Protein AF-A0A932MJW7-F1 (afdb_monomer_lite)

Structure (mmCIF, N/CA/C/O backbone):
data_AF-A0A932MJW7-F1
#
_entry.id   AF-A0A932MJW7-F1
#
loop_
_atom_site.group_PDB
_atom_site.id
_atom_site.type_symbol
_atom_site.label_atom_id
_atom_site.label_alt_id
_atom_site.label_comp_id
_atom_site.label_asym_id
_atom_site.label_entity_id
_atom_site.label_seq_id
_atom_site.pdbx_PDB_ins_code
_atom_site.Cartn_x
_atom_site.Cartn_y
_atom_site.Cartn_z
_atom_site.occupancy
_atom_site.B_iso_or_equiv
_atom_site.auth_seq_id
_atom_site.auth_comp_id
_atom_site.auth_asym_id
_atom_site.auth_atom_id
_atom_site.pdbx_PDB_model_num
ATOM 1 N N . ALA A 1 1 ? -17.690 -7.596 5.919 1.00 70.19 1 ALA A N 1
ATOM 2 C CA . ALA A 1 1 ? -16.720 -6.510 5.652 1.00 70.19 1 ALA A CA 1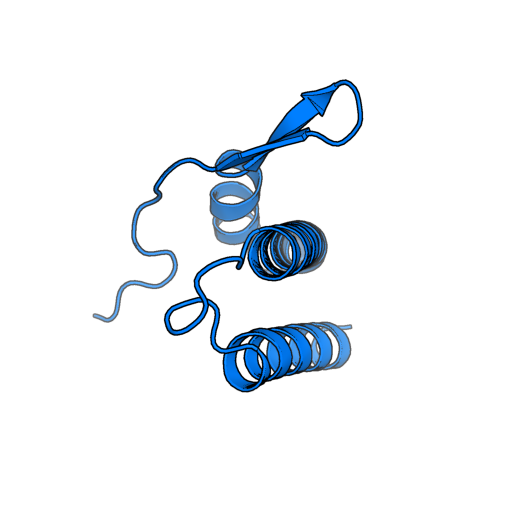
ATOM 3 C C . ALA A 1 1 ? -15.266 -6.994 5.723 1.00 70.19 1 ALA A C 1
ATOM 5 O O . ALA A 1 1 ? -14.588 -6.962 4.704 1.00 70.19 1 ALA A O 1
ATOM 6 N N . LEU A 1 2 ? -14.799 -7.526 6.862 1.00 83.00 2 LEU A N 1
ATOM 7 C CA . LEU A 1 2 ? -13.387 -7.898 7.068 1.00 83.00 2 LEU A CA 1
ATOM 8 C C . LEU A 1 2 ? -12.840 -8.941 6.072 1.00 83.00 2 LEU A C 1
ATOM 10 O O . LEU A 1 2 ? -11.744 -8.782 5.550 1.00 83.00 2 LEU A O 1
ATOM 14 N N . ALA A 1 3 ? -13.627 -9.965 5.726 1.00 89.12 3 ALA A N 1
ATOM 15 C CA . ALA A 1 3 ? -13.230 -10.958 4.720 1.00 89.12 3 ALA A CA 1
ATOM 16 C C . ALA A 1 3 ? -13.051 -10.369 3.304 1.00 89.12 3 ALA A C 1
ATOM 18 O O . ALA A 1 3 ? -12.359 -10.952 2.475 1.00 89.12 3 ALA A O 1
ATOM 19 N N . GLY A 1 4 ? -13.705 -9.244 2.998 1.00 91.12 4 GLY A N 1
ATOM 20 C CA . GLY A 1 4 ? -13.493 -8.513 1.745 1.00 91.12 4 GLY A CA 1
ATOM 21 C C . GLY A 1 4 ? -12.185 -7.725 1.775 1.00 91.12 4 GLY A C 1
ATOM 22 O O . GLY A 1 4 ? -11.410 -7.800 0.829 1.00 91.12 4 GLY A O 1
ATOM 23 N N . LEU A 1 5 ? -11.903 -7.057 2.899 1.00 92.38 5 LEU A N 1
ATOM 24 C CA . LEU A 1 5 ? -10.646 -6.339 3.120 1.00 92.38 5 LEU A CA 1
ATOM 25 C C . LEU A 1 5 ? -9.433 -7.276 3.037 1.00 92.38 5 LEU A C 1
ATOM 27 O O . LEU A 1 5 ? -8.469 -6.968 2.347 1.00 92.38 5 LEU A O 1
ATOM 31 N N . TRP A 1 6 ? -9.506 -8.455 3.661 1.00 92.50 6 TRP A N 1
ATOM 32 C CA . TRP A 1 6 ? -8.441 -9.456 3.558 1.00 92.50 6 TRP A CA 1
ATOM 33 C C . TRP A 1 6 ? -8.224 -9.943 2.129 1.00 92.50 6 TRP A C 1
ATOM 35 O O . TRP A 1 6 ? -7.082 -10.033 1.695 1.00 92.50 6 TRP A O 1
ATOM 45 N N . ARG A 1 7 ? -9.300 -10.185 1.368 1.00 94.50 7 ARG A N 1
ATOM 46 C CA . ARG A 1 7 ? -9.190 -10.533 -0.056 1.00 94.50 7 ARG A CA 1
ATOM 47 C C . ARG A 1 7 ? -8.495 -9.438 -0.864 1.00 94.50 7 ARG A C 1
ATOM 49 O O . ARG A 1 7 ? -7.677 -9.761 -1.718 1.00 94.50 7 ARG A O 1
ATOM 56 N N . LEU A 1 8 ? -8.782 -8.168 -0.576 1.00 94.75 8 LEU A N 1
ATOM 57 C CA . LEU A 1 8 ? -8.134 -7.032 -1.231 1.00 94.75 8 LEU A CA 1
ATOM 58 C C . LEU A 1 8 ? -6.637 -6.955 -0.898 1.00 94.75 8 LEU A C 1
ATOM 60 O O . LEU A 1 8 ? -5.819 -6.786 -1.799 1.00 94.75 8 LEU A O 1
ATOM 64 N N . ILE A 1 9 ? -6.273 -7.146 0.374 1.00 94.69 9 ILE A N 1
ATOM 65 C CA . ILE A 1 9 ? -4.871 -7.196 0.815 1.00 94.69 9 ILE A CA 1
ATOM 66 C C . ILE A 1 9 ? -4.134 -8.351 0.126 1.00 94.69 9 ILE A C 1
ATOM 68 O O . ILE A 1 9 ? -3.060 -8.141 -0.431 1.00 94.69 9 ILE A O 1
ATOM 72 N N . SER A 1 10 ? -4.724 -9.550 0.100 1.00 96.38 10 SER A N 1
ATOM 73 C CA . SER A 1 10 ? -4.140 -10.710 -0.585 1.00 96.38 10 SER A CA 1
ATOM 74 C C . SER A 1 10 ? -3.982 -10.486 -2.091 1.00 96.38 10 SER A C 1
ATOM 76 O O . SER A 1 10 ? -2.989 -10.918 -2.671 1.00 96.38 10 SER A O 1
ATOM 78 N N . ALA A 1 11 ? -4.929 -9.797 -2.733 1.00 95.81 11 ALA A N 1
ATOM 79 C CA . ALA A 1 11 ? -4.815 -9.432 -4.142 1.00 95.81 11 ALA A CA 1
ATOM 80 C C . ALA A 1 11 ? -3.667 -8.438 -4.386 1.00 95.81 11 ALA A C 1
ATOM 82 O O . ALA A 1 11 ? -2.925 -8.594 -5.354 1.00 95.81 11 ALA A O 1
ATOM 83 N N . GLY A 1 12 ? -3.485 -7.458 -3.496 1.00 96.44 12 GLY A N 1
ATOM 84 C CA . GLY A 1 12 ? -2.363 -6.520 -3.541 1.00 96.44 12 GLY A CA 1
ATOM 85 C C . GLY A 1 12 ? -1.005 -7.196 -3.375 1.00 96.44 12 GLY A C 1
ATOM 86 O O . GLY A 1 12 ? -0.088 -6.930 -4.149 1.00 96.44 12 GLY A O 1
ATOM 87 N N . ASP A 1 13 ? -0.895 -8.112 -2.412 1.00 96.50 13 ASP A N 1
ATOM 88 C CA . ASP A 1 13 ? 0.316 -8.908 -2.195 1.00 96.50 13 ASP A CA 1
ATOM 89 C C . ASP A 1 13 ? 0.669 -9.735 -3.440 1.00 96.50 13 ASP A C 1
ATOM 91 O O . ASP A 1 13 ? 1.791 -9.666 -3.946 1.00 96.50 13 ASP A O 1
ATOM 95 N N . LYS A 1 14 ? -0.323 -10.428 -4.014 1.00 97.56 14 LYS A N 1
ATOM 96 C CA . LYS A 1 14 ? -0.154 -11.159 -5.273 1.00 97.56 14 LYS A CA 1
ATOM 97 C C . LYS A 1 14 ? 0.286 -10.242 -6.417 1.00 97.56 14 LYS A C 1
ATOM 99 O O . LYS A 1 14 ? 1.212 -10.593 -7.138 1.00 97.56 14 LYS A O 1
ATOM 104 N N . TYR A 1 15 ? -0.338 -9.075 -6.576 1.00 96.69 15 TYR A N 1
ATOM 105 C CA . TYR A 1 15 ? 0.010 -8.115 -7.625 1.00 96.69 15 TYR A CA 1
ATOM 106 C C . TYR A 1 15 ? 1.477 -7.674 -7.542 1.00 96.69 15 TYR A C 1
ATOM 108 O O . TYR A 1 15 ? 2.191 -7.719 -8.544 1.00 96.69 15 TYR A O 1
ATOM 116 N N . VAL A 1 16 ? 1.949 -7.295 -6.350 1.00 96.56 16 VAL A N 1
ATOM 117 C CA . VAL A 1 16 ? 3.345 -6.885 -6.135 1.00 96.56 16 VAL A CA 1
ATOM 118 C C . VAL A 1 16 ? 4.305 -8.051 -6.393 1.00 96.56 16 VAL A C 1
ATOM 120 O O . VAL A 1 16 ? 5.327 -7.861 -7.054 1.00 96.56 16 VAL A O 1
ATOM 123 N N . ASN A 1 17 ? 3.962 -9.258 -5.937 1.00 96.75 17 ASN A N 1
ATOM 124 C CA . ASN A 1 17 ? 4.769 -10.462 -6.149 1.00 96.75 17 ASN A CA 1
ATOM 125 C C . ASN A 1 17 ? 4.853 -10.892 -7.618 1.00 96.75 17 ASN A C 1
ATOM 127 O O . ASN A 1 17 ? 5.922 -11.303 -8.069 1.00 96.75 17 ASN A O 1
ATOM 131 N N . ASP A 1 18 ? 3.760 -10.784 -8.370 1.00 96.56 18 ASP A N 1
ATOM 132 C CA . ASP A 1 18 ? 3.726 -11.133 -9.790 1.00 96.56 18 ASP A CA 1
ATOM 133 C C . ASP A 1 18 ? 4.511 -10.104 -10.625 1.00 96.56 18 ASP A C 1
ATOM 135 O O . ASP A 1 18 ? 5.219 -10.480 -11.559 1.00 96.56 18 ASP A O 1
ATOM 139 N N . ARG A 1 19 ? 4.429 -8.813 -10.269 1.00 96.00 19 ARG A N 1
ATOM 140 C CA . ARG A 1 19 ? 5.115 -7.715 -10.975 1.00 96.00 19 ARG A CA 1
ATOM 141 C C . ARG A 1 19 ? 6.588 -7.552 -10.607 1.00 96.00 19 ARG A C 1
ATOM 143 O O . ARG A 1 19 ? 7.319 -6.953 -11.384 1.00 96.00 19 ARG A O 1
ATOM 150 N N . LYS A 1 20 ? 7.020 -8.051 -9.443 1.00 95.56 20 LYS A N 1
ATOM 151 C CA . LYS A 1 20 ? 8.417 -8.022 -8.965 1.00 95.56 20 LYS A CA 1
ATOM 152 C C . LYS A 1 20 ? 9.098 -6.658 -9.180 1.00 95.56 20 LYS A C 1
ATOM 154 O O . LYS A 1 20 ? 10.154 -6.597 -9.810 1.00 95.56 20 LYS A O 1
ATOM 159 N N . PRO A 1 21 ? 8.559 -5.552 -8.632 1.00 94.50 21 PRO A N 1
ATOM 160 C CA . PRO A 1 21 ? 9.081 -4.203 -8.883 1.00 94.50 21 PRO A CA 1
ATOM 161 C C . PRO A 1 21 ? 10.548 -4.010 -8.463 1.00 94.50 21 PRO A C 1
ATOM 163 O O . PRO A 1 21 ? 11.190 -3.065 -8.902 1.00 94.50 21 PRO A O 1
ATOM 166 N N . TRP A 1 22 ? 11.091 -4.892 -7.618 1.00 94.69 22 TRP A N 1
ATOM 167 C CA . TRP A 1 22 ? 12.506 -4.909 -7.233 1.00 94.69 22 TRP A CA 1
ATOM 168 C C . TRP A 1 22 ? 13.449 -5.487 -8.300 1.00 94.69 22 TRP A C 1
ATOM 170 O O . TRP A 1 22 ? 14.659 -5.317 -8.181 1.00 94.69 22 TRP A O 1
ATOM 180 N N . ALA A 1 23 ? 12.929 -6.204 -9.297 1.00 94.88 23 ALA A N 1
ATOM 181 C CA . ALA A 1 23 ? 13.705 -6.787 -10.392 1.00 94.88 23 ALA A CA 1
ATOM 182 C C . ALA A 1 23 ? 13.605 -5.968 -11.692 1.00 94.88 23 ALA A C 1
ATOM 184 O O . ALA A 1 23 ? 14.465 -6.093 -12.561 1.00 94.88 23 ALA A O 1
ATOM 185 N N . GLU A 1 24 ? 12.574 -5.130 -11.814 1.00 90.12 24 GLU A N 1
ATOM 186 C CA . GLU A 1 24 ? 12.302 -4.313 -12.997 1.00 90.12 24 GLU A CA 1
ATOM 187 C C . GLU A 1 24 ? 13.003 -2.949 -12.941 1.00 90.12 24 GLU A C 1
ATOM 189 O O . GLU A 1 24 ? 13.138 -2.343 -11.876 1.00 90.12 24 GLU A O 1
ATOM 194 N N . LYS A 1 25 ? 13.424 -2.438 -14.109 1.00 86.06 25 LYS A N 1
ATOM 195 C CA . LYS A 1 25 ? 14.019 -1.092 -14.225 1.00 86.06 25 LYS A CA 1
ATOM 196 C C . LYS A 1 25 ? 12.976 0.020 -14.164 1.00 86.06 25 LYS A C 1
ATOM 198 O O . LYS A 1 25 ? 13.245 1.055 -13.563 1.00 86.06 25 LYS A O 1
ATOM 203 N N . ASP A 1 26 ? 11.821 -0.189 -14.792 1.00 91.94 26 ASP A N 1
ATOM 204 C CA . ASP A 1 26 ? 10.677 0.715 -14.690 1.00 91.94 26 ASP A CA 1
ATOM 205 C C . ASP A 1 26 ? 9.589 0.052 -13.850 1.00 91.94 26 ASP A C 1
ATOM 207 O O . ASP A 1 26 ? 8.889 -0.861 -14.284 1.00 91.94 26 ASP A O 1
ATOM 211 N N . ASN A 1 27 ? 9.492 0.492 -12.602 1.00 94.25 27 ASN A N 1
ATOM 212 C CA . ASN A 1 27 ? 8.547 -0.029 -11.623 1.00 94.25 27 ASN A CA 1
ATOM 213 C C . ASN A 1 27 ? 7.541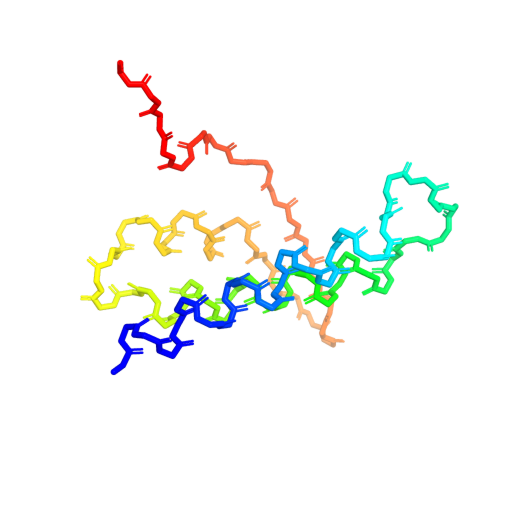 1.034 -11.166 1.00 94.25 27 ASN A C 1
ATOM 215 O O . ASN A 1 27 ? 6.741 0.766 -10.265 1.00 94.25 27 ASN A O 1
ATOM 219 N N . THR A 1 28 ? 7.551 2.213 -11.796 1.00 92.19 28 THR A N 1
ATOM 220 C CA . THR A 1 28 ? 6.796 3.387 -11.345 1.00 92.19 28 THR A CA 1
ATOM 221 C C . THR A 1 28 ? 5.305 3.086 -11.265 1.00 92.19 28 THR A C 1
ATOM 223 O O . THR A 1 28 ? 4.693 3.272 -10.217 1.00 92.19 28 THR A O 1
ATOM 226 N N . GLU A 1 29 ? 4.728 2.536 -12.335 1.00 93.19 29 GLU A N 1
ATOM 227 C CA . GLU A 1 29 ? 3.307 2.172 -12.384 1.00 93.19 29 GLU A CA 1
ATOM 228 C C . GLU A 1 29 ? 2.949 1.134 -11.308 1.00 93.19 29 GLU A C 1
ATOM 230 O O . GLU A 1 29 ? 1.935 1.248 -10.618 1.00 93.19 29 GLU A O 1
ATOM 235 N N . THR A 1 30 ? 3.816 0.136 -11.110 1.00 95.19 30 THR A N 1
ATOM 236 C CA . THR A 1 30 ? 3.590 -0.912 -10.108 1.00 95.19 30 THR A CA 1
ATOM 237 C C . THR A 1 30 ? 3.548 -0.325 -8.701 1.00 95.19 30 THR A C 1
ATOM 239 O O . THR A 1 30 ? 2.652 -0.661 -7.926 1.00 95.19 30 THR A O 1
ATOM 242 N N . LEU A 1 31 ? 4.475 0.580 -8.385 1.00 94.12 31 LEU A N 1
ATOM 243 C CA . LEU A 1 31 ? 4.535 1.257 -7.093 1.00 94.12 31 LEU A CA 1
ATOM 244 C C . LEU A 1 31 ? 3.355 2.217 -6.896 1.00 94.12 31 LEU A C 1
ATOM 246 O O . LEU A 1 31 ? 2.757 2.216 -5.822 1.00 94.12 31 LEU A O 1
ATOM 250 N N . VAL A 1 32 ? 2.969 2.972 -7.927 1.00 94.12 32 VAL A N 1
ATOM 251 C CA . VAL A 1 32 ? 1.791 3.857 -7.910 1.00 94.12 32 VAL A CA 1
ATOM 252 C C . VAL A 1 32 ? 0.520 3.078 -7.599 1.00 94.12 32 VAL A C 1
ATOM 254 O O . VAL A 1 32 ? -0.217 3.437 -6.675 1.00 94.12 32 VAL A O 1
ATOM 257 N N . ASN A 1 33 ? 0.299 1.966 -8.297 1.00 94.81 33 ASN A N 1
ATOM 258 C CA . ASN A 1 33 ? -0.864 1.113 -8.076 1.00 94.81 33 ASN A CA 1
ATOM 259 C C . ASN A 1 33 ? -0.852 0.493 -6.670 1.00 94.81 33 ASN A C 1
ATOM 261 O O . ASN A 1 33 ? -1.878 0.490 -5.989 1.00 94.81 33 ASN A O 1
ATOM 265 N N . ALA A 1 34 ? 0.306 0.013 -6.205 1.00 95.88 34 ALA A N 1
ATOM 266 C CA . ALA A 1 34 ? 0.437 -0.596 -4.883 1.00 95.88 34 ALA A CA 1
ATOM 267 C C . ALA A 1 34 ? 0.188 0.407 -3.742 1.00 95.88 34 ALA A C 1
ATOM 269 O O . ALA A 1 34 ? -0.528 0.086 -2.795 1.00 95.88 34 ALA A O 1
ATOM 270 N N . VAL A 1 35 ? 0.731 1.626 -3.834 1.00 95.06 35 VAL A N 1
ATOM 271 C CA . VAL A 1 35 ? 0.524 2.678 -2.823 1.00 95.06 35 VAL A CA 1
ATOM 272 C C . VAL A 1 35 ? -0.927 3.152 -2.817 1.00 95.06 35 VAL A C 1
ATOM 274 O O . VAL A 1 35 ? -1.521 3.278 -1.749 1.00 95.06 35 VAL A O 1
ATOM 277 N N . THR A 1 36 ? -1.530 3.335 -3.993 1.00 94.44 36 THR A N 1
ATOM 278 C CA . THR A 1 36 ? -2.946 3.715 -4.110 1.00 94.44 36 THR A CA 1
ATOM 279 C C . THR A 1 36 ? -3.855 2.656 -3.484 1.00 94.44 36 THR A C 1
ATOM 281 O O . THR A 1 36 ? -4.781 2.977 -2.738 1.00 94.44 36 THR A O 1
ATOM 284 N N . LEU A 1 37 ? -3.582 1.374 -3.739 1.00 95.56 37 LEU A N 1
ATOM 285 C CA . LEU A 1 37 ? -4.298 0.269 -3.105 1.00 95.56 37 LEU A CA 1
ATOM 286 C C . LEU A 1 37 ? -4.135 0.296 -1.579 1.00 95.56 37 LEU A C 1
ATOM 288 O O . LEU A 1 37 ? -5.114 0.126 -0.853 1.00 95.56 37 LEU A O 1
ATOM 292 N N . LEU A 1 38 ? -2.910 0.518 -1.097 1.00 95.06 38 LEU A N 1
ATOM 293 C CA . LEU A 1 38 ? -2.589 0.550 0.327 1.00 95.06 38 LEU A CA 1
ATOM 294 C C . LEU A 1 38 ? -3.316 1.687 1.064 1.00 95.06 38 LEU A C 1
ATOM 296 O O . LEU A 1 38 ? -3.811 1.463 2.168 1.00 95.06 38 LEU A O 1
ATOM 300 N N . ASP A 1 39 ? -3.430 2.868 0.455 1.00 94.88 39 ASP A N 1
ATOM 301 C CA . ASP A 1 39 ? -4.158 4.009 1.027 1.00 94.88 39 ASP A CA 1
ATOM 302 C C . ASP A 1 39 ? -5.659 3.708 1.181 1.00 94.88 39 ASP A C 1
ATOM 304 O O . ASP A 1 39 ? -6.251 3.897 2.246 1.00 94.88 39 ASP A O 1
ATOM 308 N N . ASN A 1 40 ? -6.264 3.105 0.152 1.00 94.19 40 ASN A N 1
ATOM 309 C CA . ASN A 1 40 ? -7.658 2.659 0.205 1.00 94.19 40 ASN A CA 1
ATOM 310 C C . ASN A 1 40 ? -7.877 1.579 1.277 1.00 94.19 40 ASN A C 1
ATOM 312 O O . ASN A 1 40 ? -8.846 1.635 2.039 1.00 94.19 40 ASN A O 1
ATOM 316 N N . VAL A 1 41 ? -6.959 0.613 1.384 1.00 95.56 41 VAL A N 1
ATOM 317 C CA . VAL A 1 41 ? -6.981 -0.401 2.449 1.00 95.56 41 VAL A CA 1
ATOM 318 C C . VAL A 1 41 ? -6.912 0.262 3.824 1.00 95.56 41 VAL A C 1
ATOM 320 O O . VAL A 1 41 ? -7.664 -0.130 4.715 1.00 95.56 41 VAL A O 1
ATOM 323 N N . ALA A 1 42 ? -6.063 1.275 4.011 1.00 94.69 42 ALA A N 1
ATOM 324 C CA . ALA A 1 42 ? -5.956 1.998 5.274 1.00 94.69 42 ALA A CA 1
ATOM 325 C C . ALA A 1 42 ? -7.261 2.725 5.634 1.00 94.69 42 ALA A C 1
ATOM 327 O O . ALA A 1 42 ? -7.728 2.603 6.769 1.00 94.69 42 ALA A O 1
ATOM 328 N N . ALA A 1 43 ? -7.906 3.388 4.671 1.00 93.00 43 ALA A N 1
ATOM 329 C CA . ALA A 1 43 ? -9.212 4.015 4.874 1.00 93.00 43 ALA A CA 1
ATOM 330 C C . ALA A 1 43 ? -10.279 2.994 5.320 1.00 93.00 43 ALA A C 1
ATOM 332 O O . ALA A 1 43 ? -11.009 3.232 6.285 1.00 93.00 43 ALA A O 1
ATOM 333 N N . MET A 1 44 ? -10.318 1.815 4.690 1.00 94.00 44 MET A N 1
ATOM 334 C CA . MET A 1 44 ? -11.226 0.719 5.060 1.00 94.00 44 MET A CA 1
ATOM 335 C C . MET A 1 44 ? -10.874 0.058 6.402 1.00 94.00 44 MET A C 1
ATOM 337 O O . MET A 1 44 ? -11.743 -0.530 7.050 1.00 94.00 44 MET A O 1
ATOM 341 N N . LEU A 1 45 ? -9.608 0.128 6.815 1.00 94.12 45 LEU A N 1
ATOM 342 C CA . LEU A 1 45 ? -9.110 -0.423 8.073 1.00 94.12 45 LEU A CA 1
ATOM 343 C C . LEU A 1 45 ? -9.402 0.498 9.269 1.00 94.12 45 LEU A C 1
ATOM 345 O O . LEU A 1 45 ? -9.449 0.018 10.401 1.00 94.12 45 LEU A O 1
ATOM 349 N N . SER A 1 46 ? -9.637 1.791 9.028 1.00 94.88 46 SER A N 1
ATOM 350 C CA . SER A 1 46 ? -9.902 2.818 10.046 1.00 94.88 46 SER A CA 1
ATOM 351 C C . SER A 1 46 ? -10.900 2.413 11.152 1.00 94.88 46 SER A C 1
ATOM 353 O O . SER A 1 46 ? -10.543 2.553 12.323 1.00 94.88 46 SER A O 1
ATOM 355 N N . PRO A 1 47 ? -12.086 1.829 10.863 1.00 94.25 47 PRO A N 1
ATOM 356 C CA . PRO A 1 47 ? -13.023 1.414 11.916 1.00 94.25 47 PRO A CA 1
ATOM 357 C C . PRO A 1 47 ? -12.543 0.227 12.773 1.00 94.25 47 PRO A C 1
ATOM 359 O O . PRO A 1 47 ? -13.147 -0.047 13.806 1.00 94.25 47 PRO A O 1
ATOM 362 N N . PHE A 1 48 ? -11.482 -0.484 12.372 1.00 93.25 48 PHE A N 1
ATOM 363 C CA . PHE A 1 48 ? -10.959 -1.664 13.075 1.00 93.25 48 PHE A CA 1
ATOM 364 C C . PHE A 1 48 ? -9.614 -1.400 13.765 1.00 93.25 48 PHE A C 1
ATOM 366 O O . PHE A 1 48 ? -9.405 -1.835 14.894 1.00 93.25 48 PHE A O 1
ATOM 373 N N . LEU A 1 49 ? -8.692 -0.702 13.092 1.00 93.81 49 LEU A N 1
ATOM 374 C CA . LEU A 1 49 ? -7.356 -0.358 13.595 1.00 93.81 49 LEU A CA 1
ATOM 375 C C . LEU A 1 49 ? -7.038 1.113 13.278 1.00 93.81 49 LEU A C 1
ATOM 377 O O . LEU A 1 49 ? -6.172 1.388 12.442 1.00 93.81 49 LEU A O 1
ATOM 381 N N . PRO A 1 50 ? -7.698 2.077 13.944 1.00 95.12 50 PRO A N 1
ATOM 382 C CA . PRO A 1 50 ? -7.605 3.496 13.595 1.00 95.12 50 PRO A CA 1
ATOM 383 C C . PRO A 1 50 ? -6.176 4.040 13.688 1.00 95.12 50 PRO A C 1
ATOM 385 O O . PRO A 1 50 ? -5.744 4.812 12.838 1.00 95.12 50 PRO A O 1
ATOM 388 N N . GLN A 1 51 ? -5.399 3.597 14.682 1.00 94.81 51 GLN A N 1
ATOM 389 C CA . GLN A 1 51 ? -4.003 4.018 14.835 1.00 94.81 51 GLN A CA 1
ATOM 390 C C . GLN A 1 51 ? -3.109 3.493 13.704 1.00 94.81 51 GLN A C 1
ATOM 392 O O . GLN A 1 51 ? -2.221 4.203 13.237 1.00 94.81 51 GLN A O 1
ATOM 397 N N . THR A 1 52 ? -3.334 2.257 13.254 1.00 94.19 52 THR A N 1
ATOM 398 C CA . THR A 1 52 ? -2.575 1.660 12.149 1.00 94.19 52 THR A CA 1
ATOM 399 C C . THR A 1 52 ? -2.962 2.295 10.823 1.00 94.19 52 THR A C 1
ATOM 401 O O . THR A 1 52 ? -2.079 2.680 10.063 1.00 94.19 52 THR A O 1
ATOM 404 N N . ALA A 1 53 ? -4.265 2.458 10.578 1.00 95.38 53 ALA A N 1
ATOM 405 C CA . ALA A 1 53 ? -4.786 3.169 9.417 1.00 95.38 53 ALA A CA 1
ATOM 406 C C . ALA A 1 53 ? -4.170 4.568 9.319 1.00 95.38 53 ALA A C 1
ATOM 408 O O . ALA A 1 53 ? -3.585 4.905 8.295 1.00 95.38 53 ALA A O 1
ATOM 409 N N . LYS A 1 54 ? -4.179 5.322 10.427 1.00 94.50 54 LYS A N 1
ATOM 410 C CA . LYS A 1 54 ? -3.591 6.660 10.492 1.00 94.50 54 LYS A CA 1
ATOM 411 C C . LYS A 1 54 ? -2.096 6.676 10.169 1.00 94.50 54 LYS A C 1
ATOM 413 O O . LYS A 1 54 ? -1.655 7.524 9.406 1.00 94.50 54 LYS A O 1
ATOM 418 N N . LYS A 1 55 ? -1.309 5.735 10.701 1.00 95.38 55 LYS A N 1
ATOM 419 C CA . LYS A 1 55 ? 0.129 5.640 10.378 1.00 95.38 55 LYS A CA 1
ATOM 420 C C . LYS A 1 55 ? 0.382 5.435 8.883 1.00 95.38 55 LYS A C 1
ATOM 422 O O . LYS A 1 55 ? 1.374 5.947 8.375 1.00 95.38 55 LYS A O 1
ATOM 427 N N . ILE A 1 56 ? -0.484 4.681 8.203 1.00 95.06 56 ILE A N 1
ATOM 428 C CA . ILE A 1 56 ? -0.385 4.456 6.758 1.00 95.06 56 ILE A CA 1
ATOM 429 C C . ILE A 1 56 ? -0.786 5.726 6.004 1.00 95.06 56 ILE A C 1
ATOM 431 O O . ILE A 1 56 ? 0.018 6.230 5.225 1.00 95.06 56 ILE A O 1
ATOM 435 N N . THR A 1 57 ? -1.968 6.286 6.267 1.00 94.06 57 THR A N 1
ATOM 436 C CA . THR A 1 57 ? -2.466 7.469 5.542 1.00 94.06 57 THR A CA 1
ATOM 437 C C . THR A 1 57 ? -1.580 8.696 5.766 1.00 94.06 57 THR A C 1
ATOM 439 O O . THR A 1 57 ? -1.305 9.432 4.832 1.00 94.06 57 THR A O 1
ATOM 442 N N . ASP A 1 58 ? -1.043 8.896 6.975 1.00 93.75 58 ASP A N 1
ATOM 443 C CA . ASP A 1 58 ? -0.118 10.004 7.267 1.00 93.75 58 ASP A CA 1
ATOM 444 C C . ASP A 1 58 ? 1.215 9.880 6.504 1.00 93.75 58 ASP A C 1
ATOM 446 O O . ASP A 1 58 ? 1.937 10.866 6.330 1.00 93.75 58 ASP A O 1
ATOM 450 N N . SER A 1 59 ? 1.565 8.665 6.067 1.00 94.81 59 SER A N 1
ATOM 451 C CA . SER A 1 59 ? 2.773 8.413 5.281 1.00 94.81 59 SER A CA 1
ATOM 452 C C . SER A 1 59 ? 2.614 8.754 3.803 1.00 94.81 59 SER A C 1
ATOM 454 O O . SER A 1 59 ? 3.627 8.915 3.125 1.00 94.81 59 SER A O 1
ATOM 456 N N . ILE A 1 60 ? 1.377 8.890 3.317 1.00 94.94 60 ILE A N 1
ATOM 457 C CA . ILE A 1 60 ? 1.041 9.118 1.912 1.00 94.94 60 ILE A CA 1
ATOM 458 C C . ILE A 1 60 ? 0.494 10.538 1.784 1.00 94.94 60 ILE A C 1
ATOM 460 O O . ILE A 1 60 ? -0.580 10.868 2.277 1.00 94.94 60 ILE A O 1
ATOM 464 N N . GLN A 1 61 ? 1.250 11.411 1.127 1.00 93.00 61 GLN A N 1
ATOM 465 C CA . GLN A 1 61 ? 0.860 12.803 0.924 1.00 93.00 61 GLN A CA 1
ATOM 466 C C . GLN A 1 61 ? 0.425 13.001 -0.517 1.00 93.00 61 GLN A C 1
ATOM 468 O O . GLN A 1 61 ? 1.267 13.083 -1.412 1.00 93.00 61 GLN A O 1
ATOM 473 N N . TRP A 1 62 ? -0.885 13.078 -0.724 1.00 90.00 62 TRP A N 1
ATOM 474 C CA . TRP A 1 62 ? -1.479 13.410 -2.012 1.00 90.00 62 TRP A CA 1
ATOM 475 C C . TRP A 1 62 ? -1.282 14.897 -2.321 1.00 90.00 62 TRP A C 1
ATOM 477 O O . TRP A 1 62 ? -1.584 15.762 -1.498 1.00 90.00 62 TRP A O 1
ATOM 487 N N . GLY A 1 63 ? -0.740 15.183 -3.500 1.00 87.81 63 GLY A N 1
ATOM 488 C CA . GLY A 1 63 ? -0.597 16.520 -4.060 1.00 87.81 63 GLY A CA 1
ATOM 489 C C . GLY A 1 63 ? -1.625 16.789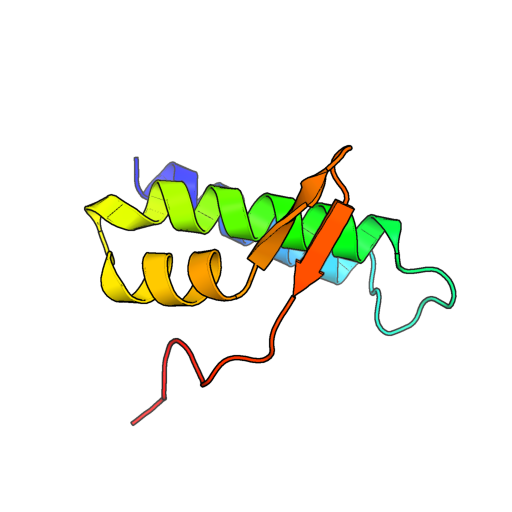 -5.158 1.00 87.81 63 GLY A C 1
ATOM 490 O O . GLY A 1 63 ? -2.589 16.047 -5.355 1.00 87.81 63 GLY A O 1
ATOM 491 N N . GLU A 1 64 ? -1.407 17.864 -5.908 1.00 82.25 64 GLU A N 1
ATOM 492 C CA . GLU A 1 64 ? -2.262 18.204 -7.044 1.00 82.25 64 GLU A CA 1
ATOM 493 C C . GLU A 1 64 ? -2.081 17.217 -8.211 1.00 82.25 64 GLU A C 1
ATOM 495 O O . GLU A 1 64 ? -1.009 16.649 -8.422 1.00 82.25 64 GLU A O 1
ATOM 500 N N . ARG A 1 65 ? -3.146 17.037 -9.005 1.00 80.00 65 ARG A N 1
ATOM 501 C CA . ARG A 1 65 ? -3.168 16.213 -10.233 1.00 80.00 65 ARG A CA 1
ATOM 502 C C . ARG A 1 65 ? -2.843 14.723 -10.040 1.00 80.00 65 ARG A C 1
ATOM 504 O O . ARG A 1 65 ? -2.389 14.075 -10.976 1.00 80.00 65 ARG A O 1
ATOM 511 N N . GLY A 1 66 ? -3.093 14.171 -8.853 1.00 77.56 66 GLY A N 1
ATOM 512 C CA . GLY A 1 66 ? -2.909 12.738 -8.586 1.00 77.56 66 GLY A CA 1
ATOM 513 C C . GLY A 1 66 ? -1.459 12.319 -8.336 1.00 77.56 66 GLY A C 1
ATOM 514 O O . GLY A 1 66 ? -1.180 11.127 -8.232 1.00 77.56 66 GLY A O 1
ATO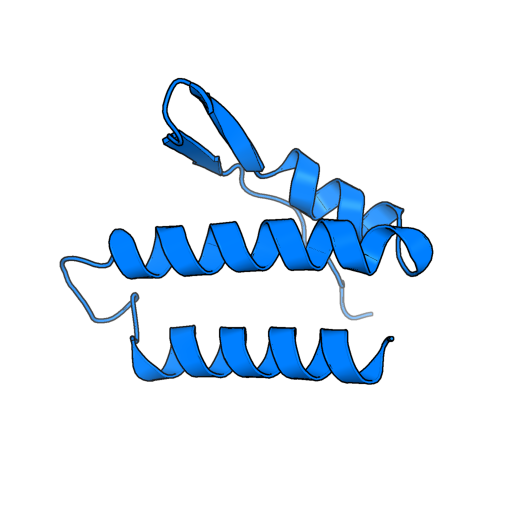M 515 N N . ALA A 1 67 ? -0.536 13.277 -8.208 1.00 85.44 67 ALA A N 1
ATOM 516 C CA . ALA A 1 67 ? 0.794 12.999 -7.688 1.00 85.44 67 ALA A CA 1
ATOM 517 C C . ALA A 1 67 ? 0.724 12.729 -6.178 1.00 85.44 67 ALA A C 1
ATOM 519 O O . ALA A 1 67 ? -0.089 13.323 -5.470 1.00 85.44 67 ALA A O 1
ATOM 520 N N . PHE A 1 68 ? 1.607 11.877 -5.665 1.00 91.31 68 PHE A N 1
ATOM 521 C CA . PHE A 1 68 ? 1.773 11.685 -4.228 1.00 91.31 68 PHE A CA 1
ATOM 522 C C . PHE A 1 68 ? 3.249 11.531 -3.863 1.00 91.31 68 PHE A C 1
ATOM 524 O O . PHE A 1 68 ? 4.083 11.167 -4.691 1.00 91.31 68 PHE A O 1
ATOM 531 N N . SER A 1 69 ? 3.570 11.792 -2.599 1.00 91.50 69 SER A N 1
ATOM 532 C CA . SER A 1 69 ? 4.873 11.480 -2.012 1.00 91.50 69 SER A CA 1
ATOM 533 C C . SER A 1 69 ? 4.699 10.557 -0.811 1.00 91.50 69 SER A C 1
ATOM 535 O O . SER A 1 69 ? 3.725 10.673 -0.068 1.00 91.50 69 SER A O 1
ATOM 537 N N . VAL A 1 70 ? 5.633 9.620 -0.632 1.00 93.62 70 VAL A N 1
ATOM 538 C CA . VAL A 1 70 ? 5.586 8.634 0.457 1.00 93.62 70 VAL A CA 1
ATOM 539 C C . VAL A 1 70 ? 6.738 8.876 1.420 1.00 93.62 70 VAL A C 1
ATOM 541 O O . VAL A 1 70 ? 7.895 8.988 1.011 1.00 93.62 70 VAL A O 1
ATOM 544 N N . ARG A 1 71 ? 6.431 8.935 2.717 1.00 93.38 71 ARG A N 1
ATOM 545 C CA . ARG A 1 71 ? 7.416 9.058 3.796 1.00 93.38 71 ARG A CA 1
ATOM 546 C C . ARG A 1 71 ? 7.697 7.695 4.416 1.00 93.38 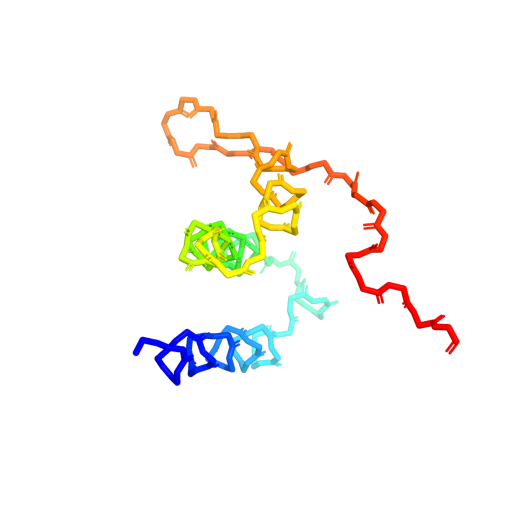71 ARG A C 1
ATOM 548 O O . ARG A 1 71 ? 6.802 6.874 4.589 1.00 93.38 71 ARG A O 1
ATOM 555 N N . ARG A 1 72 ? 8.951 7.458 4.809 1.00 89.75 72 ARG A N 1
ATOM 556 C CA . ARG A 1 72 ? 9.315 6.256 5.572 1.00 89.75 72 ARG A CA 1
ATOM 557 C C . ARG A 1 72 ? 8.632 6.289 6.944 1.00 89.75 72 ARG A C 1
ATOM 559 O O . ARG A 1 72 ? 8.689 7.301 7.637 1.00 89.75 72 ARG A O 1
ATOM 566 N N . ILE A 1 73 ? 8.060 5.158 7.348 1.00 89.94 73 ILE A N 1
ATOM 567 C CA . ILE A 1 73 ? 7.417 4.972 8.654 1.00 89.94 73 ILE A CA 1
ATOM 568 C C . ILE A 1 73 ? 8.116 3.905 9.494 1.00 89.94 73 ILE A C 1
ATOM 570 O O . ILE A 1 73 ? 8.855 3.065 8.979 1.00 89.94 73 ILE A O 1
ATOM 574 N N . ALA A 1 74 ? 7.862 3.942 10.802 1.00 88.56 74 ALA A N 1
ATOM 575 C CA . ALA A 1 74 ? 8.234 2.868 11.714 1.00 88.56 74 ALA A CA 1
ATOM 576 C C . ALA A 1 74 ? 7.428 1.587 11.425 1.00 88.56 74 ALA A C 1
ATOM 578 O O . ALA A 1 74 ? 6.373 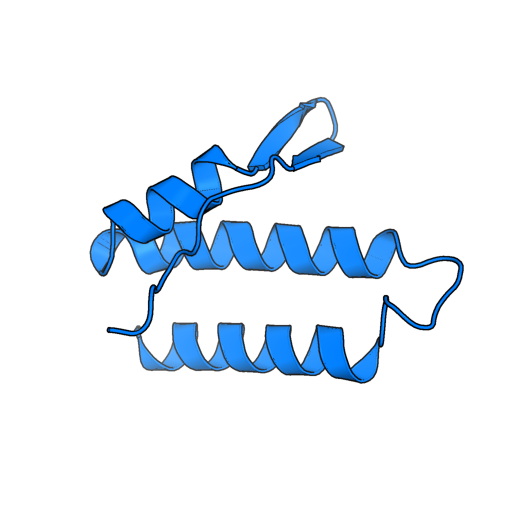1.629 10.789 1.00 88.56 74 ALA A O 1
ATOM 579 N N . ALA A 1 75 ? 7.905 0.447 11.931 1.00 89.56 75 ALA A N 1
ATOM 580 C CA . ALA A 1 75 ? 7.221 -0.832 11.772 1.00 89.56 75 ALA A CA 1
ATOM 581 C C . ALA A 1 75 ? 5.764 -0.755 12.270 1.00 89.56 75 ALA A C 1
ATOM 583 O O . ALA A 1 75 ? 5.504 -0.399 13.422 1.00 89.56 75 ALA A O 1
ATOM 584 N N . LEU A 1 76 ? 4.815 -1.104 11.394 1.00 90.50 76 LEU A N 1
ATOM 585 C CA . LEU A 1 76 ? 3.380 -1.061 11.700 1.00 90.50 76 LEU A CA 1
ATOM 586 C C . LEU A 1 76 ? 2.974 -2.125 12.727 1.00 90.50 76 LEU A C 1
ATOM 588 O O . LEU A 1 76 ? 2.134 -1.862 13.584 1.00 90.50 76 LEU A O 1
ATOM 592 N N . PHE A 1 77 ? 3.607 -3.299 12.657 1.00 90.25 77 PHE A N 1
ATOM 593 C CA . PHE A 1 77 ? 3.335 -4.452 13.513 1.00 90.25 77 PHE A CA 1
ATOM 594 C C . PHE A 1 77 ? 4.658 -5.025 14.053 1.00 90.25 77 PHE A C 1
ATOM 596 O O . PHE A 1 77 ? 5.197 -5.976 13.480 1.00 90.25 77 PHE A O 1
ATOM 603 N N . PRO A 1 78 ? 5.241 -4.425 15.107 1.00 87.69 78 PRO A N 1
ATOM 604 C CA . PRO A 1 78 ? 6.462 -4.939 15.717 1.00 87.69 78 PRO A CA 1
ATOM 605 C C . PRO A 1 78 ? 6.206 -6.324 16.325 1.00 87.69 78 PRO A C 1
ATOM 607 O O . PRO A 1 78 ? 5.249 -6.510 17.078 1.00 87.69 78 PRO A O 1
ATOM 610 N N . ARG A 1 79 ? 7.063 -7.295 15.998 1.00 86.12 79 ARG A N 1
ATOM 611 C CA . ARG A 1 79 ? 7.037 -8.623 16.623 1.00 86.12 79 ARG A CA 1
ATOM 612 C C . ARG A 1 79 ? 7.703 -8.508 17.995 1.00 86.12 79 ARG A C 1
ATOM 614 O O . ARG A 1 79 ? 8.820 -8.001 18.072 1.00 86.12 79 ARG A O 1
ATOM 621 N N . ARG A 1 80 ? 6.978 -8.884 19.048 1.00 72.81 80 ARG A N 1
ATOM 622 C CA . ARG A 1 80 ? 7.539 -9.079 20.390 1.00 72.81 80 ARG A CA 1
ATOM 623 C C . ARG A 1 80 ? 8.090 -10.488 20.518 1.00 72.81 80 ARG A C 1
ATOM 625 O O . ARG A 1 80 ? 7.546 -11.370 19.816 1.00 72.81 80 ARG A O 1
#

Foldseek 3Di:
DVVVLVVLVVVLVVLCVVLVLVVDPDCPVVVLVSLVSQLVSLVVCCVPCVVLSCQSNVQWAADPPRDIHGHDGDDSDDDD

pLDDT: mean 92.23, std 5.08, range [70.19, 97.56]

Secondary structure (DSSP, 8-state):
-HHHHHHHHHHHHHHHHHH-TTT-S--HHHHHHHHHHHHHHHHHHTTT-HHHHHHHHTTEEE-GGG-EEE-----SS---

Radius of gyration: 13.42 Å; chains: 1; bounding box: 31×29×35 Å

Sequence (80 aa):
ALAGLWRLISAGDKYVNDRKPWAEKDNTETLVNAVTLLDNVAAMLSPFLPQTAKKITDSIQWGERGAFSVRRIAALFPRR